Protein AF-A0A3C0V8S8-F1 (afdb_monomer_lite)

Sequence (167 aa):
MVSPELAAGAAASVLSRGAHAVYLFNYFQSGNVGWSRPVYLKTLAAMASLDTLGPLPRSTAITYRDIVAPGESYTAPLPATGKELSLRLTAVPAGDARRPCEIRIEIASRTDGARTVPLVSANGRPCTFLKEEAADGARRIVWQAPSEAIGADGACTLRIASAAENP

Foldseek 3Di:
DQALQALLFVLLVVVLVPDQADDDDPLDQPPDPNRDPVSSVQSVVLSNHNVSSLPDRHDHDQDADPDDDVPDDDDRQPPDDDQKHKDKDQTRQNPPDQDKDKDKDKAADDPDDDDFDWFKAKQPHTWAWDDWDDDDRTIITMTIYDSVSADNSRIIMMMTGGDDPDD

Secondary structure (DSSP, 8-state):
---HHHHHHHHHHHHHTT-S----SS--STT-TT--HHHHHHHHHHTT-HHHHTTS---------S---TT-----S-S--SSEEEEEEEPPP-TTS---EEEEEEEEPPSSS--PPPEEEETTEEPEEEEEEEETTEEEEEEEEPTTSS-TT-EEEEEEEPPPPP-

pLDDT: mean 87.91, std 11.97, range [30.5, 97.38]

Radius of gyration: 17.63 Å; chains: 1; bounding box: 41×33×52 Å

Structure (mmCIF, N/CA/C/O backbone):
data_AF-A0A3C0V8S8-F1
#
_entry.id   AF-A0A3C0V8S8-F1
#
loop_
_atom_site.group_PDB
_atom_site.id
_atom_site.type_symbol
_atom_site.label_atom_id
_atom_site.label_alt_id
_atom_site.label_comp_id
_atom_site.label_asym_id
_atom_site.label_entity_id
_atom_site.label_seq_id
_atom_site.pdbx_PDB_ins_code
_atom_site.Cartn_x
_atom_site.Cartn_y
_atom_site.Cartn_z
_atom_site.occupancy
_atom_site.B_iso_or_equiv
_atom_site.auth_seq_id
_atom_site.auth_comp_id
_atom_site.auth_asym_id
_atom_site.auth_atom_id
_atom_site.pdbx_PDB_model_num
ATOM 1 N N . MET A 1 1 ? -8.512 10.380 -7.236 1.00 71.25 1 MET A N 1
ATOM 2 C CA . MET A 1 1 ? -7.615 10.303 -8.415 1.00 71.25 1 MET A CA 1
ATOM 3 C C . MET A 1 1 ? -6.296 9.667 -8.003 1.00 71.25 1 MET A C 1
ATOM 5 O O . MET A 1 1 ? -5.899 9.846 -6.858 1.00 71.25 1 MET A O 1
ATOM 9 N N . VAL A 1 2 ? -5.646 8.908 -8.890 1.00 87.88 2 VAL A N 1
ATOM 10 C CA . VAL A 1 2 ? -4.408 8.176 -8.569 1.00 87.88 2 VAL A CA 1
ATOM 11 C C . VAL A 1 2 ? -3.214 9.137 -8.541 1.00 87.88 2 VAL A C 1
ATOM 13 O O . VAL A 1 2 ? -2.963 9.856 -9.507 1.00 87.88 2 VAL A O 1
ATOM 16 N N . SER A 1 3 ? -2.480 9.161 -7.428 1.00 92.00 3 SER A N 1
ATOM 17 C CA . SER A 1 3 ? -1.242 9.936 -7.289 1.00 92.00 3 SER A CA 1
ATOM 18 C C . SER A 1 3 ? -0.045 9.201 -7.917 1.00 92.00 3 SER A C 1
ATOM 20 O O . SER A 1 3 ? -0.107 7.978 -8.081 1.00 92.00 3 SER A O 1
ATOM 22 N N . PRO A 1 4 ? 1.077 9.889 -8.204 1.00 93.06 4 PRO A N 1
ATOM 23 C CA . PRO A 1 4 ? 2.301 9.234 -8.674 1.00 93.06 4 PRO A CA 1
ATOM 24 C C . PRO A 1 4 ? 2.788 8.101 -7.759 1.00 93.06 4 PRO A C 1
ATOM 26 O O . PRO A 1 4 ? 3.231 7.064 -8.247 1.00 93.06 4 PRO A O 1
ATOM 29 N N . GLU A 1 5 ? 2.653 8.259 -6.439 1.00 93.25 5 GLU A N 1
ATOM 30 C CA . GLU A 1 5 ? 3.048 7.232 -5.468 1.00 93.25 5 GLU A CA 1
ATOM 31 C C . GLU A 1 5 ? 2.149 5.994 -5.521 1.00 93.25 5 GLU A C 1
ATOM 33 O O . GLU A 1 5 ? 2.640 4.869 -5.430 1.00 93.25 5 GLU A O 1
ATOM 38 N N . LEU A 1 6 ? 0.834 6.193 -5.672 1.00 93.44 6 LEU A N 1
ATOM 39 C CA . LEU A 1 6 ? -0.128 5.100 -5.828 1.00 93.44 6 LEU A CA 1
ATOM 40 C C . LEU A 1 6 ? 0.113 4.344 -7.137 1.00 93.44 6 LEU A C 1
ATOM 42 O O . LEU A 1 6 ? 0.060 3.117 -7.162 1.00 93.44 6 LEU A O 1
ATOM 46 N N . ALA A 1 7 ? 0.438 5.069 -8.207 1.00 94.25 7 ALA A N 1
ATOM 47 C CA . ALA A 1 7 ? 0.781 4.487 -9.496 1.00 94.25 7 ALA A CA 1
ATOM 48 C C . ALA A 1 7 ? 2.047 3.624 -9.407 1.00 94.25 7 ALA A C 1
ATOM 50 O O . ALA A 1 7 ? 2.051 2.471 -9.836 1.00 94.25 7 ALA A O 1
ATOM 51 N N . ALA A 1 8 ? 3.109 4.163 -8.801 1.00 94.00 8 ALA A N 1
ATOM 52 C CA . ALA A 1 8 ? 4.369 3.454 -8.618 1.00 94.00 8 ALA A CA 1
ATOM 53 C C . ALA A 1 8 ? 4.212 2.222 -7.707 1.00 94.00 8 ALA A C 1
ATOM 55 O O . ALA A 1 8 ? 4.801 1.176 -7.978 1.00 94.00 8 ALA A O 1
ATOM 56 N N . GLY A 1 9 ? 3.395 2.317 -6.652 1.00 92.94 9 GLY A N 1
ATOM 57 C CA . GLY A 1 9 ? 3.074 1.184 -5.783 1.00 92.94 9 GLY A CA 1
ATOM 58 C C . GLY A 1 9 ? 2.294 0.083 -6.505 1.00 92.94 9 GLY A C 1
ATOM 59 O O . GLY A 1 9 ? 2.662 -1.086 -6.404 1.00 92.94 9 GLY A O 1
ATOM 60 N N . ALA A 1 10 ? 1.276 0.445 -7.291 1.00 93.50 10 ALA A N 1
ATOM 61 C CA . ALA A 1 10 ? 0.504 -0.509 -8.088 1.00 93.50 10 ALA A CA 1
ATOM 62 C C . ALA A 1 10 ? 1.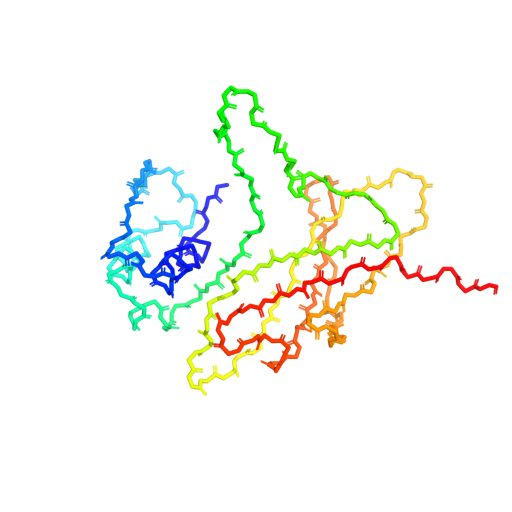371 -1.218 -9.141 1.00 93.50 10 ALA A C 1
ATOM 64 O O . ALA A 1 10 ? 1.348 -2.446 -9.226 1.00 93.50 10 ALA A O 1
ATOM 65 N N . ALA A 1 11 ? 2.183 -0.462 -9.888 1.00 95.00 11 ALA A N 1
ATOM 66 C CA . ALA A 1 11 ? 3.121 -1.004 -10.869 1.00 95.00 11 ALA A CA 1
ATOM 67 C C . ALA A 1 11 ? 4.098 -1.998 -10.230 1.00 95.00 11 ALA A C 1
ATOM 69 O O . ALA A 1 11 ? 4.283 -3.110 -10.720 1.00 95.00 11 ALA A O 1
ATOM 70 N N . ALA A 1 12 ? 4.678 -1.636 -9.088 1.00 91.94 12 ALA A N 1
ATOM 71 C CA . ALA A 1 12 ? 5.614 -2.513 -8.408 1.00 91.94 12 ALA A CA 1
ATOM 72 C C . ALA A 1 12 ? 4.935 -3.768 -7.838 1.00 91.94 12 ALA A C 1
ATOM 74 O O . ALA A 1 12 ? 5.534 -4.838 -7.867 1.00 91.94 12 ALA A O 1
ATOM 75 N N . SER A 1 13 ? 3.687 -3.660 -7.370 1.00 90.12 13 SER A N 1
ATOM 76 C CA . SER A 1 13 ? 2.907 -4.804 -6.884 1.00 90.12 13 SER A CA 1
ATOM 77 C C . SER A 1 13 ? 2.623 -5.829 -7.987 1.00 90.12 13 SER A C 1
ATOM 79 O O . SER A 1 13 ? 2.736 -7.029 -7.753 1.00 90.12 13 SER A O 1
ATOM 81 N N . VAL A 1 14 ? 2.268 -5.392 -9.201 1.00 91.94 14 VAL A N 1
ATOM 82 C CA . VAL A 1 14 ? 2.008 -6.337 -10.304 1.00 91.94 14 VAL A CA 1
ATOM 83 C C . VAL A 1 14 ? 3.300 -6.952 -10.845 1.00 91.94 14 VAL A C 1
ATOM 85 O O . VAL A 1 14 ? 3.336 -8.156 -11.096 1.00 91.94 14 VAL A O 1
ATOM 88 N N . LEU A 1 15 ? 4.377 -6.166 -10.958 1.00 92.31 15 LEU A N 1
ATOM 89 C CA . LEU A 1 15 ? 5.678 -6.655 -11.424 1.00 92.31 15 LEU A CA 1
ATOM 90 C C . LEU A 1 15 ? 6.298 -7.656 -10.439 1.00 92.31 15 LEU A C 1
ATOM 92 O O . LEU A 1 15 ? 6.783 -8.701 -10.863 1.00 92.31 15 LEU A O 1
ATOM 96 N N . SER A 1 16 ? 6.222 -7.407 -9.124 1.00 88.56 16 SER A N 1
ATOM 97 C CA . SER A 1 16 ? 6.737 -8.345 -8.108 1.00 88.56 16 SER A CA 1
ATOM 98 C C . SER A 1 16 ? 5.992 -9.680 -8.084 1.00 88.56 16 SER A C 1
ATOM 100 O O . SER A 1 16 ? 6.506 -10.667 -7.565 1.00 88.56 16 SER A O 1
ATOM 102 N N . ARG A 1 17 ? 4.797 -9.724 -8.678 1.00 88.06 17 ARG A N 1
ATOM 103 C CA . ARG A 1 17 ? 3.963 -10.920 -8.823 1.00 88.06 17 ARG A CA 1
ATOM 104 C C . ARG A 1 17 ? 4.105 -11.591 -10.193 1.00 88.06 17 ARG A C 1
ATOM 106 O O . ARG A 1 17 ? 3.326 -12.487 -10.504 1.00 88.06 17 ARG A O 1
ATOM 113 N N . GLY A 1 18 ? 5.085 -11.173 -10.996 1.00 91.38 18 GLY A N 1
ATOM 114 C CA . GLY A 1 18 ? 5.433 -11.813 -12.264 1.00 91.38 18 GLY A CA 1
ATOM 115 C C . GLY A 1 18 ? 4.731 -11.243 -13.496 1.00 91.38 18 GLY A C 1
ATOM 116 O O . GLY A 1 18 ? 4.765 -11.872 -14.552 1.00 91.38 18 GLY A O 1
ATOM 117 N N . ALA A 1 19 ? 4.093 -10.070 -13.408 1.00 94.56 19 ALA A N 1
ATOM 118 C CA . ALA A 1 19 ? 3.651 -9.382 -14.617 1.00 94.56 19 ALA A CA 1
ATOM 119 C C . ALA A 1 19 ? 4.867 -9.012 -15.485 1.00 94.56 19 ALA A C 1
ATOM 121 O O . ALA A 1 19 ? 5.846 -8.463 -14.988 1.00 94.56 19 ALA A O 1
ATOM 122 N N . HIS A 1 20 ? 4.787 -9.270 -16.791 1.00 94.88 20 HIS A N 1
ATOM 123 C CA . HIS A 1 20 ? 5.857 -8.924 -17.737 1.00 94.88 20 HIS A CA 1
ATOM 124 C C . HIS A 1 20 ? 5.839 -7.446 -18.150 1.00 94.88 20 HIS A C 1
ATOM 126 O O . HIS A 1 20 ? 6.834 -6.928 -18.646 1.00 94.88 20 HIS A O 1
ATOM 132 N N . ALA A 1 21 ? 4.698 -6.774 -17.986 1.00 94.88 21 ALA A N 1
ATOM 133 C CA . ALA A 1 21 ? 4.513 -5.376 -18.342 1.00 94.88 21 ALA A CA 1
ATOM 134 C C . ALA A 1 21 ? 3.419 -4.737 -17.480 1.00 94.88 21 ALA A C 1
ATOM 136 O O . ALA A 1 21 ? 2.503 -5.414 -17.006 1.00 94.88 21 ALA A O 1
ATOM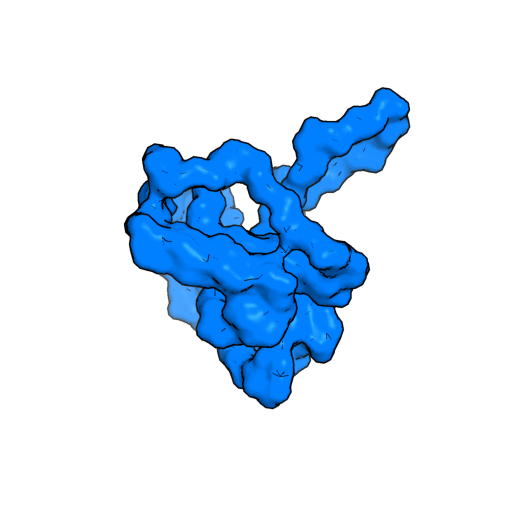 137 N N . VAL A 1 22 ? 3.495 -3.415 -17.329 1.00 96.69 22 VAL A N 1
ATOM 138 C CA . VAL A 1 22 ? 2.449 -2.590 -16.717 1.00 96.69 22 VAL A CA 1
ATOM 139 C C . VAL A 1 22 ? 1.671 -1.904 -17.834 1.00 96.69 22 VAL A C 1
ATOM 141 O O . VAL A 1 22 ? 2.215 -1.074 -18.559 1.00 96.69 22 VAL A O 1
ATOM 144 N N . TYR A 1 23 ? 0.394 -2.250 -17.976 1.00 95.81 23 TYR A N 1
ATOM 145 C CA . TYR A 1 23 ? -0.507 -1.581 -18.911 1.00 95.81 23 TYR A CA 1
ATOM 146 C C . TYR A 1 23 ? -1.262 -0.454 -18.205 1.00 95.81 23 TYR A C 1
ATOM 148 O O . TYR A 1 23 ? -1.805 -0.648 -17.117 1.00 95.81 23 TYR A O 1
ATOM 156 N N . LEU A 1 24 ? -1.311 0.718 -18.835 1.00 94.12 24 LEU A N 1
ATOM 157 C CA . LEU A 1 24 ? -1.946 1.908 -18.285 1.00 94.12 24 LEU A CA 1
ATOM 158 C C . LEU A 1 24 ? -3.116 2.337 -19.172 1.00 94.12 24 LEU A C 1
ATOM 160 O O . LEU A 1 24 ? -2.928 2.705 -20.330 1.00 94.12 24 LEU A O 1
ATOM 164 N N . PHE A 1 25 ? -4.320 2.324 -18.606 1.00 92.75 25 PHE A N 1
ATOM 165 C CA . PHE A 1 25 ? -5.541 2.799 -19.252 1.00 92.75 25 PHE A CA 1
ATOM 166 C C . PHE A 1 25 ? -5.979 4.131 -18.634 1.00 92.75 25 PHE A C 1
ATOM 168 O O . PHE A 1 25 ? -5.850 4.318 -17.424 1.00 92.75 25 PHE A O 1
ATOM 175 N N . ASN A 1 26 ? -6.483 5.066 -19.449 1.00 90.31 26 ASN A N 1
ATOM 176 C CA . ASN A 1 26 ? -6.855 6.431 -19.032 1.00 90.31 26 ASN A CA 1
ATOM 177 C C . ASN A 1 26 ? -5.731 7.235 -18.348 1.00 90.31 26 ASN A C 1
ATOM 179 O O . ASN A 1 26 ? -5.982 8.173 -17.591 1.00 90.31 26 ASN A O 1
ATOM 183 N N . TYR A 1 27 ? -4.478 6.890 -18.637 1.00 88.69 27 TYR A N 1
ATOM 184 C CA . TYR A 1 27 ? -3.299 7.517 -18.052 1.00 88.69 27 TYR A CA 1
ATOM 185 C C . TYR A 1 27 ? -2.727 8.550 -19.016 1.00 88.69 27 TYR A C 1
ATOM 187 O O . TYR A 1 27 ? -1.780 8.287 -19.746 1.00 88.69 27 TYR A O 1
ATOM 195 N N . PHE A 1 28 ? -3.350 9.726 -19.051 1.00 87.62 28 PHE A N 1
ATOM 196 C CA . PHE A 1 28 ? -2.888 10.866 -19.840 1.00 87.62 28 PHE A CA 1
ATOM 197 C C . PHE A 1 28 ? -2.236 11.915 -18.932 1.00 87.62 28 PHE A C 1
ATOM 199 O O . PHE A 1 28 ? -2.588 12.051 -17.760 1.00 87.62 28 PHE A O 1
ATOM 206 N N . GLN A 1 29 ? -1.288 12.687 -19.467 1.00 84.75 29 GLN A N 1
ATOM 207 C CA . GLN A 1 29 ? -0.602 13.732 -18.696 1.00 84.75 29 GLN A CA 1
ATOM 208 C C . GLN A 1 29 ? -1.569 14.839 -18.230 1.00 84.75 29 GLN A C 1
ATOM 210 O O . GLN A 1 29 ? -1.447 15.361 -17.125 1.00 84.75 29 GLN A O 1
ATOM 215 N N . SER A 1 30 ? -2.515 15.233 -19.083 1.00 81.75 30 SER A N 1
ATOM 216 C CA . SER A 1 30 ? -3.466 16.311 -18.802 1.00 81.75 30 SER A CA 1
ATOM 217 C C . SER A 1 30 ? -4.583 15.864 -17.859 1.00 81.75 30 SER A C 1
ATOM 219 O O . SER A 1 30 ? -5.103 14.761 -17.997 1.00 81.75 30 SER A O 1
ATOM 221 N N . GLY A 1 31 ? -5.005 16.755 -16.957 1.00 74.38 31 GLY A N 1
ATOM 222 C CA . GLY A 1 31 ? -6.183 16.552 -16.103 1.00 74.38 31 GLY A CA 1
ATOM 223 C C . GLY A 1 31 ? -5.903 15.902 -14.747 1.00 74.38 31 GLY A C 1
ATOM 224 O O . GLY A 1 31 ? -6.808 15.836 -13.922 1.00 74.38 31 GLY A O 1
ATOM 225 N N . ASN A 1 32 ? -4.658 15.491 -14.477 1.00 76.12 32 ASN A N 1
ATOM 226 C CA . ASN A 1 32 ? -4.295 14.839 -13.222 1.00 76.12 32 ASN A CA 1
ATOM 227 C C . ASN A 1 32 ? -3.471 15.762 -12.296 1.00 76.12 32 ASN A C 1
ATOM 229 O O . ASN A 1 32 ? -2.296 16.039 -12.535 1.00 76.12 32 ASN A O 1
ATOM 233 N N . VAL A 1 33 ? -4.072 16.234 -11.200 1.00 81.31 33 VAL A N 1
ATOM 234 C CA . VAL A 1 33 ? -3.380 16.958 -10.111 1.00 81.31 33 VAL A CA 1
ATOM 235 C C . VAL A 1 33 ? -2.184 16.141 -9.605 1.00 81.31 33 VAL A C 1
ATOM 237 O O . VAL A 1 33 ? -2.303 14.946 -9.341 1.00 81.31 33 VAL A O 1
ATOM 240 N N . GLY A 1 34 ? -1.025 16.791 -9.471 1.00 83.88 34 GLY A N 1
ATOM 241 C CA . GLY A 1 34 ? 0.232 16.154 -9.054 1.00 83.88 34 GLY A CA 1
ATOM 242 C C . GLY A 1 34 ? 1.054 15.536 -10.193 1.00 83.88 34 GLY A C 1
ATOM 243 O O . GLY A 1 34 ? 2.182 15.109 -9.955 1.00 83.88 34 GLY A O 1
ATOM 244 N N . TRP A 1 35 ? 0.549 15.538 -11.430 1.00 90.88 35 TRP A N 1
ATOM 245 C CA . TRP A 1 35 ? 1.223 14.965 -12.600 1.00 90.88 35 TRP A CA 1
ATOM 246 C C . TRP A 1 35 ? 1.809 16.038 -13.522 1.00 90.88 35 TRP A C 1
ATOM 248 O O . TRP A 1 35 ? 1.414 16.194 -14.677 1.00 90.88 35 TRP A O 1
ATOM 258 N N . SER A 1 36 ? 2.795 16.789 -13.024 1.00 91.88 36 SER A N 1
ATOM 259 C CA . SER A 1 36 ? 3.592 17.645 -13.911 1.00 91.88 36 SER A CA 1
ATOM 260 C C . SER A 1 36 ? 4.302 16.790 -14.971 1.00 91.88 36 SER A C 1
ATOM 262 O O . SER A 1 36 ? 4.613 15.623 -14.729 1.00 91.88 36 SER A O 1
ATOM 264 N N . ARG A 1 37 ? 4.594 17.356 -16.151 1.00 93.06 37 ARG A N 1
ATOM 265 C CA . ARG A 1 37 ? 5.259 16.616 -17.243 1.00 93.06 37 ARG A CA 1
ATOM 266 C C . ARG A 1 37 ? 6.523 15.862 -16.788 1.00 93.06 37 ARG A C 1
ATOM 268 O O . ARG A 1 37 ? 6.643 14.690 -17.143 1.00 93.06 37 ARG A O 1
ATOM 275 N N . PRO A 1 38 ? 7.437 16.459 -15.993 1.00 94.50 38 PRO A N 1
ATOM 276 C CA . PRO A 1 38 ? 8.614 15.740 -15.510 1.00 94.50 38 PRO A CA 1
ATOM 277 C C . PRO A 1 38 ? 8.266 14.560 -14.596 1.00 94.50 38 PRO A C 1
ATOM 279 O O . PRO A 1 38 ? 8.866 13.498 -14.727 1.00 94.50 38 PRO A O 1
ATOM 282 N N . VAL A 1 39 ? 7.282 14.721 -13.702 1.00 93.50 39 VAL A N 1
ATOM 283 C CA . VAL A 1 39 ? 6.819 13.643 -12.812 1.00 93.50 39 VAL A CA 1
ATOM 284 C C . VAL A 1 39 ? 6.186 12.522 -13.626 1.00 93.50 39 VAL A C 1
ATOM 286 O O . VAL A 1 39 ? 6.551 11.366 -13.451 1.00 93.50 39 VAL A O 1
ATOM 289 N N . TYR A 1 40 ? 5.313 12.867 -14.571 1.00 94.50 40 TYR A N 1
ATOM 290 C CA . TYR A 1 40 ? 4.656 11.917 -15.459 1.00 94.50 40 TYR A CA 1
ATOM 291 C C . TYR A 1 40 ? 5.660 11.058 -16.230 1.00 94.50 40 TYR A C 1
ATOM 293 O O . TYR A 1 40 ? 5.643 9.837 -16.102 1.00 94.50 40 TYR A O 1
ATOM 301 N N . LEU A 1 41 ? 6.596 11.680 -16.953 1.00 95.00 41 LEU A N 1
ATOM 302 C CA . LEU A 1 41 ? 7.597 10.947 -17.732 1.00 95.00 41 LEU A CA 1
ATOM 303 C C . LEU A 1 41 ? 8.518 10.098 -16.846 1.00 95.00 41 LEU A C 1
ATOM 305 O O . LEU A 1 41 ? 8.796 8.951 -17.187 1.00 95.00 41 LEU A O 1
ATOM 309 N N . LYS A 1 42 ? 8.954 10.631 -15.696 1.00 95.25 42 LYS A N 1
ATOM 310 C CA . LYS A 1 42 ? 9.799 9.897 -14.744 1.00 95.25 42 LYS A CA 1
ATOM 311 C C . LYS A 1 42 ? 9.084 8.664 -14.195 1.00 95.25 42 LYS A C 1
ATOM 313 O O . LYS A 1 42 ? 9.672 7.588 -14.153 1.00 95.25 42 LYS A O 1
ATOM 318 N N . THR A 1 43 ? 7.831 8.816 -13.776 1.00 94.50 43 THR A N 1
ATOM 319 C CA . THR A 1 43 ? 7.041 7.718 -13.216 1.00 94.50 43 THR A CA 1
ATOM 320 C C . THR A 1 43 ? 6.733 6.663 -14.275 1.00 94.50 43 THR A C 1
ATOM 322 O O . THR A 1 43 ? 6.905 5.484 -13.988 1.00 94.50 43 THR A O 1
ATOM 325 N N . LEU A 1 44 ? 6.368 7.054 -15.502 1.00 94.50 44 LEU A N 1
ATOM 326 C CA . LEU A 1 44 ? 6.148 6.104 -16.598 1.00 94.50 44 LEU A CA 1
ATOM 327 C C . LEU A 1 44 ? 7.410 5.319 -16.956 1.00 94.50 44 LEU A C 1
ATOM 329 O O . LEU A 1 44 ? 7.356 4.099 -17.068 1.00 94.50 44 LEU A O 1
ATOM 333 N N . ALA A 1 45 ? 8.548 6.004 -17.096 1.00 95.75 45 ALA A N 1
ATOM 334 C CA . ALA A 1 45 ? 9.820 5.344 -17.373 1.00 95.75 45 ALA A CA 1
ATOM 335 C C . ALA A 1 45 ? 10.191 4.357 -16.257 1.00 95.75 45 ALA A C 1
ATOM 337 O O . ALA A 1 45 ? 10.682 3.265 -16.531 1.00 95.75 45 ALA A O 1
ATOM 338 N N . ALA A 1 46 ? 9.905 4.711 -15.000 1.00 95.50 46 ALA A N 1
ATOM 339 C CA . ALA A 1 46 ? 10.173 3.836 -13.872 1.00 95.50 46 ALA A CA 1
ATOM 340 C C . ALA A 1 46 ? 9.326 2.559 -13.882 1.00 95.50 46 ALA A C 1
ATOM 342 O O . ALA A 1 46 ? 9.815 1.532 -13.434 1.00 95.50 46 ALA A O 1
ATOM 343 N N . MET A 1 47 ? 8.105 2.572 -14.424 1.00 95.75 47 MET A N 1
ATOM 344 C CA . MET A 1 47 ? 7.230 1.388 -14.476 1.00 95.75 47 MET A CA 1
ATOM 345 C C . MET A 1 47 ? 7.745 0.256 -15.383 1.00 95.75 47 MET A C 1
ATOM 347 O O . MET A 1 47 ? 7.108 -0.792 -15.452 1.00 95.75 47 MET A O 1
ATOM 351 N N . ALA A 1 48 ? 8.885 0.440 -16.055 1.00 94.69 48 ALA A N 1
ATOM 352 C CA . ALA A 1 48 ? 9.525 -0.583 -16.873 1.00 94.69 48 ALA A CA 1
ATOM 353 C C . ALA A 1 48 ? 10.117 -1.750 -16.057 1.00 94.69 48 ALA A C 1
ATOM 355 O O . ALA A 1 48 ? 10.211 -2.858 -16.581 1.00 94.69 48 ALA A O 1
ATOM 356 N N . SER A 1 49 ? 10.526 -1.533 -14.800 1.00 93.44 49 SER A N 1
ATOM 357 C CA . SER A 1 49 ? 11.070 -2.598 -13.946 1.00 93.44 49 SER A CA 1
ATOM 358 C C . SER A 1 49 ? 10.943 -2.301 -12.447 1.00 93.44 49 SER A C 1
ATOM 360 O O . SER A 1 49 ? 10.713 -1.167 -12.019 1.00 93.44 49 SER A O 1
ATOM 362 N N . LEU A 1 50 ? 11.117 -3.338 -11.619 1.00 90.19 50 LEU A N 1
ATOM 363 C CA . LEU A 1 50 ? 11.185 -3.185 -10.161 1.00 90.19 50 LEU A CA 1
ATOM 364 C C . LEU A 1 50 ? 12.386 -2.339 -9.727 1.00 90.19 50 LEU A C 1
ATOM 366 O O . LEU A 1 50 ? 12.247 -1.525 -8.812 1.00 90.19 50 LEU A O 1
ATOM 370 N N . ASP A 1 51 ? 13.523 -2.482 -10.410 1.00 90.62 51 ASP A N 1
ATOM 371 C CA . ASP A 1 51 ? 14.756 -1.754 -10.097 1.00 90.62 51 ASP A CA 1
ATOM 372 C C . ASP A 1 51 ? 14.570 -0.248 -10.268 1.00 90.62 51 ASP A C 1
ATOM 374 O O . ASP A 1 51 ? 14.985 0.539 -9.418 1.00 90.62 51 ASP A O 1
ATOM 378 N N . THR A 1 52 ? 13.875 0.174 -11.327 1.00 92.75 52 THR A N 1
ATOM 379 C CA . THR A 1 52 ? 13.604 1.593 -11.576 1.00 92.75 52 THR A CA 1
ATOM 380 C C . THR A 1 52 ? 12.480 2.147 -10.699 1.00 92.75 52 THR A C 1
ATOM 382 O O . THR A 1 52 ? 12.464 3.347 -10.417 1.00 92.75 52 THR A O 1
ATOM 385 N N . LEU A 1 53 ? 11.568 1.298 -10.210 1.00 91.19 53 LEU A N 1
ATOM 386 C CA . LEU A 1 53 ? 10.549 1.677 -9.219 1.00 91.19 53 LEU A CA 1
ATOM 387 C C . LEU A 1 53 ? 11.104 1.777 -7.796 1.00 91.19 53 LEU A C 1
ATOM 389 O O . LEU A 1 53 ? 10.571 2.549 -6.999 1.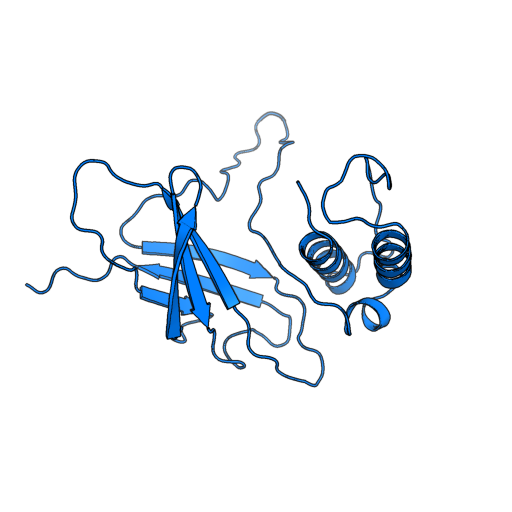00 91.19 53 LEU A O 1
ATOM 393 N N . GLY A 1 54 ? 12.141 1.008 -7.460 1.00 87.06 54 GLY A N 1
ATOM 394 C CA . GLY A 1 54 ? 12.751 0.942 -6.126 1.00 87.06 54 GLY A CA 1
ATOM 395 C C . GLY A 1 54 ? 13.054 2.309 -5.495 1.00 87.06 54 GLY A C 1
ATOM 396 O O . GLY A 1 54 ? 12.652 2.543 -4.353 1.00 87.06 54 GLY A O 1
ATOM 397 N N . PRO A 1 55 ? 13.707 3.237 -6.220 1.00 87.69 55 PRO A N 1
ATOM 398 C CA . PRO A 1 55 ? 14.047 4.562 -5.705 1.00 87.69 55 PRO A CA 1
ATOM 399 C C . PRO A 1 55 ? 12.863 5.522 -5.516 1.00 87.69 55 PRO A C 1
ATOM 401 O O . PRO A 1 55 ? 13.035 6.561 -4.875 1.00 87.69 55 PRO A O 1
ATOM 404 N N . LEU A 1 56 ? 11.690 5.242 -6.097 1.00 90.00 56 LEU A N 1
ATOM 405 C CA . LEU A 1 56 ? 10.545 6.153 -6.036 1.00 90.00 56 LEU A CA 1
ATOM 406 C C . LEU A 1 56 ? 9.745 5.994 -4.730 1.00 90.00 56 LEU A C 1
ATOM 408 O O . LEU A 1 56 ? 9.621 4.883 -4.206 1.00 90.00 56 LEU A O 1
ATOM 412 N N . PRO A 1 57 ? 9.131 7.081 -4.221 1.00 89.25 57 PRO A N 1
ATOM 413 C CA . PRO A 1 57 ? 8.066 6.980 -3.230 1.00 89.25 57 PRO A CA 1
ATOM 414 C C . PRO A 1 57 ? 6.897 6.159 -3.786 1.00 89.25 57 PRO A C 1
ATOM 416 O O . PRO A 1 57 ? 6.500 6.322 -4.942 1.00 89.25 57 PRO A O 1
ATOM 419 N N . ARG A 1 58 ? 6.361 5.252 -2.968 1.00 90.12 58 ARG A N 1
ATOM 420 C CA . ARG A 1 58 ? 5.336 4.281 -3.366 1.00 90.12 58 ARG A CA 1
ATOM 421 C C . ARG A 1 58 ? 4.297 4.154 -2.265 1.00 90.12 58 ARG A C 1
ATOM 423 O O . ARG A 1 58 ? 4.649 4.089 -1.091 1.00 90.12 58 ARG A O 1
ATOM 430 N N . SER A 1 59 ? 3.037 4.056 -2.665 1.00 91.94 59 SER A N 1
ATOM 431 C CA . SER A 1 59 ? 1.899 3.846 -1.773 1.00 91.94 59 SER A CA 1
ATOM 432 C C . SER A 1 59 ? 1.064 2.673 -2.283 1.00 91.94 59 SER A C 1
ATOM 434 O O . SER A 1 59 ? 0.800 2.572 -3.478 1.00 91.94 59 SER A O 1
ATOM 436 N N . THR A 1 60 ? 0.642 1.780 -1.386 1.00 91.75 60 THR A N 1
ATOM 437 C CA . THR A 1 60 ? -0.285 0.682 -1.707 1.00 91.75 60 THR A CA 1
ATOM 438 C C . THR A 1 60 ? -1.629 0.981 -1.066 1.00 91.75 60 THR A C 1
ATOM 440 O O . THR A 1 60 ? -1.701 1.159 0.147 1.00 91.75 60 THR A O 1
ATOM 443 N N . ALA A 1 61 ? -2.683 1.046 -1.876 1.00 92.88 61 ALA A N 1
ATOM 444 C CA . ALA A 1 61 ? -4.042 1.257 -1.395 1.00 92.88 61 ALA A CA 1
ATOM 445 C C . ALA A 1 61 ? -4.839 -0.046 -1.423 1.00 92.88 61 ALA A C 1
ATOM 447 O O . ALA A 1 61 ? -4.687 -0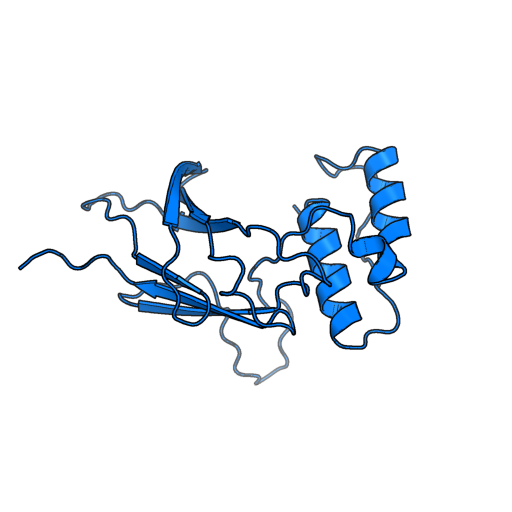.871 -2.324 1.00 92.88 61 ALA A O 1
ATOM 448 N N . ILE A 1 62 ? -5.738 -0.189 -0.453 1.00 93.62 62 ILE A N 1
ATOM 449 C CA . ILE A 1 62 ? -6.803 -1.185 -0.511 1.00 93.62 62 ILE A CA 1
ATOM 450 C C . ILE A 1 62 ? -7.849 -0.666 -1.493 1.00 93.62 62 ILE A C 1
ATOM 452 O O . ILE A 1 62 ? -8.304 0.472 -1.389 1.00 93.62 62 ILE A O 1
ATOM 456 N N . THR A 1 63 ? -8.195 -1.497 -2.467 1.00 93.94 63 THR A N 1
ATOM 457 C CA . THR A 1 63 ? -9.152 -1.179 -3.531 1.00 93.94 63 THR A CA 1
ATOM 458 C C . THR A 1 63 ? -10.187 -2.295 -3.637 1.00 93.94 63 THR A C 1
ATOM 460 O O . THR A 1 63 ? -10.231 -3.192 -2.795 1.00 93.94 63 THR A O 1
ATOM 463 N N . TYR A 1 64 ? -11.044 -2.233 -4.650 1.00 95.06 64 TYR A N 1
ATOM 464 C CA . TYR A 1 64 ? -12.055 -3.240 -4.923 1.00 95.06 64 TYR A CA 1
ATOM 465 C C . TYR A 1 64 ? -12.017 -3.635 -6.401 1.00 95.06 64 TYR A C 1
ATOM 467 O O . TYR A 1 64 ? -11.491 -2.903 -7.237 1.00 95.06 64 TYR A O 1
ATOM 475 N N . ARG A 1 65 ? -12.582 -4.800 -6.716 1.00 95.50 65 ARG A N 1
ATOM 476 C CA . ARG A 1 65 ? -12.885 -5.221 -8.081 1.00 95.50 65 ARG A CA 1
ATOM 477 C C . ARG A 1 65 ? -14.201 -4.594 -8.517 1.00 95.50 65 ARG A C 1
ATOM 479 O O . ARG A 1 65 ? -15.234 -4.856 -7.907 1.00 95.50 65 ARG A O 1
ATOM 486 N N . ASP A 1 66 ? -14.142 -3.771 -9.548 1.00 95.44 66 ASP A N 1
ATOM 487 C CA . ASP A 1 66 ? -15.298 -3.139 -10.184 1.00 95.44 66 ASP A CA 1
ATOM 488 C C . ASP A 1 66 ? -16.037 -4.088 -11.141 1.00 95.44 66 ASP A C 1
ATOM 490 O O . ASP A 1 66 ? -17.237 -3.935 -11.353 1.00 95.44 66 ASP A O 1
ATOM 494 N N . ILE A 1 67 ? -15.342 -5.101 -11.668 1.00 95.50 67 ILE A N 1
ATOM 495 C CA . ILE A 1 67 ? -15.907 -6.134 -12.539 1.00 95.50 67 ILE A CA 1
ATOM 496 C C . ILE A 1 67 ? -15.924 -7.495 -11.822 1.00 95.50 67 ILE A C 1
ATOM 498 O O . ILE A 1 67 ? -14.895 -8.015 -11.368 1.00 95.50 67 ILE A O 1
ATOM 502 N N . VAL A 1 68 ? -17.113 -8.097 -11.762 1.00 96.44 68 VAL A N 1
ATOM 503 C CA . VAL A 1 68 ? -17.385 -9.429 -11.194 1.00 96.44 68 VAL A CA 1
ATOM 504 C C . VAL A 1 68 ? -18.188 -10.263 -12.188 1.00 96.44 68 VAL A C 1
ATOM 506 O O . VAL A 1 68 ? -19.027 -9.727 -12.914 1.00 96.44 68 VAL A O 1
ATOM 509 N N . ALA A 1 69 ? -17.908 -11.565 -12.266 1.00 96.69 69 ALA A N 1
ATOM 510 C CA . ALA A 1 69 ? -18.611 -12.441 -13.199 1.00 96.69 69 ALA A CA 1
ATOM 511 C C . ALA A 1 69 ? -20.061 -12.709 -12.739 1.00 96.69 69 ALA A C 1
ATOM 513 O O . ALA A 1 69 ? -20.344 -12.672 -11.537 1.00 96.69 69 ALA A O 1
ATOM 514 N N . PRO A 1 70 ? -20.995 -13.027 -13.656 1.00 97.38 70 PRO A N 1
ATOM 515 C CA . PRO A 1 70 ? -22.339 -13.448 -13.271 1.00 97.38 70 PRO A CA 1
ATOM 516 C C . PRO A 1 70 ? -22.297 -14.646 -12.309 1.00 97.38 70 PRO A C 1
ATOM 518 O O . PRO A 1 70 ? -21.703 -15.675 -12.619 1.00 97.38 70 PRO A O 1
ATOM 521 N N . GLY A 1 71 ? -22.924 -14.508 -11.137 1.00 95.88 71 GLY A N 1
ATOM 522 C CA . GLY A 1 71 ? -22.953 -15.546 -10.098 1.00 95.88 71 GLY A CA 1
ATOM 523 C C . GLY A 1 71 ? -21.707 -15.620 -9.205 1.00 95.88 71 GLY A C 1
ATOM 524 O O . GLY A 1 71 ? -21.683 -16.425 -8.276 1.00 95.88 71 GLY A O 1
ATOM 525 N N . GLU A 1 72 ? -20.686 -14.789 -9.435 1.00 97.00 72 GLU A N 1
ATOM 526 C CA . GLU A 1 72 ? -19.516 -14.714 -8.559 1.00 97.00 72 GLU A CA 1
ATOM 527 C C . GLU A 1 72 ? -19.864 -14.018 -7.234 1.00 97.00 72 GLU A C 1
ATOM 529 O O . GLU A 1 72 ? -20.350 -12.887 -7.215 1.00 97.00 72 GLU A O 1
ATOM 534 N N . SER A 1 73 ? -19.569 -14.675 -6.109 1.00 95.81 73 SER A N 1
ATOM 535 C CA . SER A 1 73 ? -19.672 -14.054 -4.788 1.00 95.81 73 SER A CA 1
ATOM 536 C C . SER A 1 73 ? -18.416 -13.233 -4.501 1.00 95.81 73 SER A C 1
ATOM 538 O O . SER A 1 73 ? -17.346 -13.790 -4.256 1.00 95.81 73 SER A O 1
ATOM 540 N N . TYR A 1 74 ? -18.552 -11.910 -4.485 1.00 95.81 74 TYR A N 1
ATOM 541 C CA . TYR A 1 74 ? -17.470 -10.979 -4.173 1.00 95.81 74 TYR A CA 1
ATOM 542 C C . TYR A 1 74 ? -17.924 -9.934 -3.149 1.00 95.81 74 TYR A C 1
ATOM 544 O O . TYR A 1 74 ? -18.972 -9.311 -3.309 1.00 95.81 74 TYR A O 1
ATOM 552 N N . THR A 1 75 ? -17.090 -9.704 -2.133 1.00 94.19 75 THR A N 1
ATOM 553 C CA . THR A 1 75 ? -17.297 -8.668 -1.115 1.00 94.19 75 THR A CA 1
ATOM 554 C C . THR A 1 75 ? -16.134 -7.691 -1.168 1.00 94.19 75 THR A C 1
ATOM 556 O O . THR A 1 75 ? -14.981 -8.082 -0.974 1.00 94.19 75 THR A O 1
ATOM 559 N N . ALA A 1 76 ? -16.424 -6.416 -1.427 1.00 95.38 76 ALA A N 1
ATOM 560 C CA . ALA A 1 76 ? -15.406 -5.376 -1.384 1.00 95.38 76 ALA A CA 1
ATOM 561 C C . ALA A 1 76 ? -14.833 -5.234 0.041 1.00 95.38 76 ALA A C 1
ATOM 563 O O . ALA A 1 76 ? -15.588 -5.302 1.010 1.00 95.38 76 ALA A O 1
ATOM 564 N N . PRO A 1 77 ? -13.514 -5.015 0.193 1.00 94.94 77 PRO A N 1
ATOM 565 C CA . PRO A 1 77 ? -12.882 -4.932 1.511 1.00 94.94 77 PRO A CA 1
ATOM 566 C C . PRO A 1 77 ? -13.233 -3.651 2.283 1.00 94.94 77 PRO A C 1
ATOM 568 O O . PRO A 1 77 ? -13.000 -3.592 3.487 1.00 94.94 77 PRO A O 1
ATOM 571 N N . LEU A 1 78 ? -13.747 -2.621 1.602 1.00 95.06 78 LEU A N 1
ATOM 572 C CA . LEU A 1 78 ? -14.158 -1.340 2.177 1.00 95.06 78 LEU A CA 1
ATOM 573 C C . LEU A 1 78 ? -15.484 -0.869 1.541 1.00 95.06 78 LEU A C 1
ATOM 575 O O . LEU A 1 78 ? -15.722 -1.191 0.374 1.00 95.06 78 LEU A O 1
ATOM 579 N N . PRO A 1 79 ? -16.308 -0.068 2.250 1.00 94.00 79 PRO A N 1
ATOM 580 C CA . PRO A 1 79 ? -16.161 0.323 3.657 1.00 94.00 79 PRO A CA 1
ATOM 581 C C . PRO A 1 79 ? -16.308 -0.882 4.596 1.00 94.00 79 PRO A C 1
ATOM 583 O O . PRO A 1 79 ? -16.988 -1.850 4.273 1.00 94.00 79 PRO A O 1
ATOM 586 N N . ALA A 1 80 ? -15.660 -0.827 5.758 1.00 92.75 80 ALA A N 1
ATOM 587 C CA . ALA A 1 80 ? -15.692 -1.905 6.740 1.00 92.75 80 ALA A CA 1
ATOM 588 C C . ALA A 1 80 ? -15.996 -1.362 8.138 1.00 92.75 80 ALA A C 1
ATOM 590 O O . ALA A 1 80 ? -15.537 -0.283 8.515 1.00 92.75 80 ALA A O 1
ATOM 591 N N . THR A 1 81 ? -16.764 -2.124 8.914 1.00 90.56 81 THR A N 1
ATOM 592 C CA . THR A 1 81 ? -17.184 -1.770 10.274 1.00 90.56 81 THR A CA 1
ATOM 593 C C . THR A 1 81 ? -17.038 -2.969 11.196 1.00 90.56 81 THR A C 1
ATOM 595 O O . THR A 1 81 ? -17.376 -4.086 10.814 1.00 90.56 81 THR A O 1
ATOM 598 N N . GLY A 1 82 ? -16.586 -2.743 12.425 1.00 89.25 82 GLY A N 1
ATOM 599 C CA . GLY A 1 82 ? -16.432 -3.795 13.424 1.00 89.25 82 GLY A CA 1
ATOM 600 C C . GLY A 1 82 ? -15.572 -3.334 14.595 1.00 89.25 82 GLY A C 1
ATOM 601 O O . GLY A 1 82 ? -14.963 -2.266 14.543 1.00 89.25 82 GLY A O 1
ATOM 602 N N . LYS A 1 83 ? -15.517 -4.150 15.653 1.00 90.06 83 LYS A N 1
ATOM 603 C CA . LYS A 1 83 ? -14.578 -3.953 16.775 1.00 90.06 83 LYS A CA 1
ATOM 604 C C . LYS A 1 83 ? -13.149 -4.344 16.402 1.00 90.06 83 LYS A C 1
ATOM 606 O O . LYS A 1 83 ? -12.195 -3.857 16.999 1.00 90.06 83 LYS A O 1
ATOM 611 N N . GLU A 1 84 ? -13.014 -5.209 15.405 1.00 93.88 84 GLU A N 1
ATOM 612 C CA . GLU A 1 84 ? -11.747 -5.665 14.862 1.00 93.88 84 GLU A CA 1
ATOM 613 C C . GLU A 1 84 ? -11.885 -5.863 13.353 1.00 93.88 84 GLU A C 1
ATOM 615 O O . GLU A 1 84 ? -12.866 -6.443 12.888 1.00 93.88 84 GLU A O 1
ATOM 620 N N . LEU A 1 85 ? -10.902 -5.379 12.598 1.00 95.38 85 LEU A N 1
ATOM 621 C CA . LEU A 1 85 ? -10.778 -5.559 11.158 1.00 95.38 85 LEU A CA 1
ATOM 622 C C . LEU A 1 85 ? -9.399 -6.128 10.840 1.00 95.38 85 LEU A C 1
ATOM 624 O O . LEU A 1 85 ? -8.399 -5.730 11.444 1.00 95.38 85 LEU A O 1
ATOM 628 N N . SER A 1 86 ? -9.345 -7.019 9.854 1.00 96.19 86 SER A N 1
ATOM 629 C CA . SER A 1 86 ? -8.099 -7.536 9.297 1.00 96.19 86 SER A CA 1
ATOM 630 C C . SER A 1 86 ? -8.080 -7.300 7.794 1.00 96.19 86 SER A C 1
ATOM 632 O O . SER A 1 86 ? -8.994 -7.716 7.084 1.00 96.19 86 SER A O 1
ATOM 634 N N . LEU A 1 87 ? -7.054 -6.603 7.315 1.00 95.38 87 LEU A N 1
ATOM 635 C CA . LEU A 1 87 ? -6.909 -6.220 5.917 1.00 95.38 87 LEU A CA 1
ATOM 636 C C . LEU A 1 87 ? -5.537 -6.662 5.420 1.00 95.38 87 LEU A C 1
ATOM 638 O O . LEU A 1 87 ? -4.508 -6.283 5.979 1.00 95.38 87 LEU A O 1
ATOM 642 N N . ARG A 1 88 ? -5.514 -7.459 4.353 1.00 92.38 88 ARG A N 1
ATOM 643 C CA . ARG A 1 88 ? -4.270 -7.889 3.713 1.00 92.38 88 ARG A CA 1
ATOM 644 C C . ARG A 1 88 ? -3.920 -6.946 2.568 1.00 92.38 88 ARG A C 1
ATOM 646 O O . ARG A 1 88 ? -4.756 -6.654 1.719 1.00 92.38 88 ARG A O 1
ATOM 653 N N . LEU A 1 89 ? -2.659 -6.541 2.521 1.00 89.44 89 LEU A N 1
ATOM 654 C CA . LEU A 1 89 ? -2.056 -5.852 1.393 1.00 89.44 89 LEU A CA 1
ATOM 655 C C . LEU A 1 89 ? -0.694 -6.466 1.067 1.00 89.44 89 LEU A C 1
ATOM 657 O O . LEU A 1 89 ? -0.013 -7.037 1.920 1.00 89.44 89 LEU A O 1
ATOM 661 N N . THR A 1 90 ? -0.292 -6.317 -0.185 1.00 85.38 90 THR A N 1
ATOM 662 C CA . THR A 1 90 ? 1.072 -6.598 -0.622 1.00 85.38 90 THR A CA 1
ATOM 663 C C . THR A 1 90 ? 1.744 -5.256 -0.831 1.00 85.38 90 THR A C 1
ATOM 665 O O . THR A 1 90 ? 1.555 -4.617 -1.866 1.00 85.38 90 THR A O 1
ATOM 668 N N . ALA A 1 91 ? 2.479 -4.809 0.186 1.00 78.31 91 ALA A N 1
ATOM 669 C CA . ALA A 1 91 ? 3.416 -3.717 0.022 1.00 78.31 91 ALA A CA 1
ATOM 670 C C . ALA A 1 91 ? 4.508 -4.143 -0.964 1.00 78.31 91 ALA A C 1
ATOM 672 O O . ALA A 1 91 ? 4.715 -5.323 -1.240 1.00 78.31 91 ALA A O 1
ATOM 673 N N . VAL A 1 92 ? 5.225 -3.177 -1.511 1.00 72.12 92 VAL A N 1
ATOM 674 C CA . VAL A 1 92 ? 6.366 -3.496 -2.360 1.00 72.12 92 VAL A CA 1
ATOM 675 C C . VAL A 1 92 ? 7.541 -3.868 -1.456 1.00 72.12 92 VAL A C 1
ATOM 677 O O . VAL A 1 92 ? 7.795 -3.117 -0.508 1.00 72.12 92 VAL A O 1
ATOM 680 N N . PRO A 1 93 ? 8.272 -4.965 -1.730 1.00 66.56 93 PRO A N 1
ATOM 681 C CA . PRO A 1 93 ? 9.487 -5.292 -0.999 1.00 66.56 93 PRO A CA 1
ATOM 682 C C . PRO A 1 93 ? 10.403 -4.073 -0.880 1.00 66.56 93 PRO A C 1
ATOM 684 O O . PRO A 1 93 ? 10.625 -3.332 -1.845 1.00 66.56 93 PRO A O 1
ATOM 687 N N . ALA A 1 94 ? 10.936 -3.854 0.319 1.00 60.38 94 ALA A N 1
ATOM 688 C CA . ALA A 1 94 ? 11.792 -2.708 0.610 1.00 60.38 94 ALA A CA 1
ATOM 689 C C . ALA A 1 94 ? 13.154 -2.760 -0.123 1.00 60.38 94 ALA A C 1
ATOM 691 O O . ALA A 1 94 ? 13.927 -1.807 -0.043 1.00 60.38 94 ALA A O 1
ATOM 692 N N . GLY A 1 95 ? 13.445 -3.843 -0.857 1.00 63.59 95 GLY A N 1
ATOM 693 C CA . GLY A 1 95 ? 14.806 -4.178 -1.270 1.00 63.59 95 GLY A CA 1
ATOM 694 C C . GLY A 1 95 ? 15.696 -4.377 -0.038 1.00 63.59 95 GLY A C 1
ATOM 695 O O . GLY A 1 95 ? 15.195 -4.682 1.047 1.00 63.59 95 GLY A O 1
ATOM 696 N N . ASP A 1 96 ? 16.999 -4.143 -0.184 1.00 53.88 96 ASP A N 1
ATOM 697 C CA . ASP A 1 96 ? 17.976 -4.313 0.905 1.00 53.88 96 ASP A CA 1
ATOM 698 C C . ASP A 1 96 ? 17.859 -3.246 2.011 1.00 53.88 96 ASP A C 1
ATOM 700 O O . ASP A 1 96 ? 18.332 -3.436 3.132 1.00 53.88 96 ASP A O 1
ATOM 704 N N . ALA A 1 97 ? 17.198 -2.117 1.733 1.00 54.84 97 ALA A N 1
ATOM 705 C CA . ALA A 1 97 ? 17.049 -1.010 2.673 1.00 54.84 97 ALA A CA 1
ATOM 706 C C . ALA A 1 97 ? 15.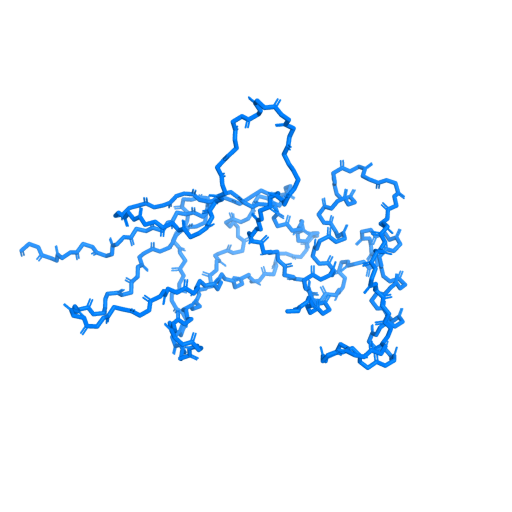642 -0.988 3.284 1.00 54.84 97 ALA A C 1
ATOM 708 O O . ALA A 1 97 ? 14.698 -0.454 2.699 1.00 54.84 97 ALA A O 1
ATOM 709 N N . ARG A 1 98 ? 15.498 -1.504 4.509 1.00 66.56 98 ARG A N 1
ATOM 710 C CA . ARG A 1 98 ? 14.260 -1.365 5.289 1.00 66.56 98 ARG A CA 1
ATOM 711 C C . ARG A 1 98 ? 13.998 0.102 5.633 1.00 66.56 98 ARG A C 1
ATOM 713 O O . ARG A 1 98 ? 14.671 0.684 6.479 1.00 66.56 98 ARG A O 1
ATOM 720 N N . ARG A 1 99 ? 13.008 0.701 4.970 1.00 72.44 99 ARG A N 1
ATOM 721 C CA . ARG A 1 99 ? 12.559 2.073 5.241 1.00 72.44 99 ARG A CA 1
ATOM 722 C C . ARG A 1 99 ? 11.348 2.071 6.176 1.00 72.44 99 ARG A C 1
ATOM 724 O O . ARG A 1 99 ? 10.536 1.147 6.099 1.00 72.44 99 ARG A O 1
ATOM 731 N N . PRO A 1 100 ? 11.193 3.099 7.029 1.00 78.31 100 PRO A N 1
ATOM 732 C CA . PRO A 1 100 ? 9.950 3.316 7.758 1.00 78.31 100 PRO A CA 1
ATOM 733 C C . PRO A 1 100 ? 8.766 3.385 6.788 1.00 78.31 100 PRO A C 1
ATOM 735 O O . PRO A 1 100 ? 8.867 4.002 5.727 1.00 78.31 100 PRO A O 1
ATOM 738 N N . CYS A 1 101 ? 7.653 2.754 7.154 1.00 86.94 101 CYS A N 1
ATOM 739 C CA . CYS A 1 101 ? 6.421 2.771 6.374 1.00 86.94 101 CYS A CA 1
ATOM 740 C C . CYS A 1 101 ? 5.319 3.453 7.184 1.00 86.94 101 CYS A C 1
ATOM 742 O O . CYS A 1 101 ? 5.157 3.179 8.375 1.00 86.94 101 CYS A O 1
ATOM 744 N N . GLU A 1 102 ? 4.564 4.333 6.533 1.00 93.44 102 GLU A N 1
ATOM 745 C CA . GLU A 1 102 ? 3.374 4.941 7.116 1.00 93.44 102 GLU A CA 1
ATOM 746 C C . GLU A 1 102 ? 2.123 4.161 6.715 1.00 93.44 102 GLU A C 1
ATOM 748 O O . GLU A 1 102 ? 1.904 3.864 5.539 1.00 93.44 102 GLU A O 1
ATOM 753 N N . ILE A 1 103 ? 1.265 3.888 7.693 1.00 94.44 103 ILE A N 1
ATOM 754 C CA . ILE A 1 103 ? -0.089 3.380 7.492 1.00 94.44 103 ILE A CA 1
ATOM 755 C C . ILE A 1 103 ? -1.040 4.553 7.675 1.00 94.44 103 ILE A C 1
ATOM 757 O O . ILE A 1 103 ? -1.022 5.213 8.713 1.00 94.44 103 ILE A O 1
ATOM 761 N N . ARG A 1 104 ? -1.875 4.811 6.670 1.00 95.25 104 ARG A N 1
ATOM 762 C CA . ARG A 1 104 ? -2.852 5.903 6.678 1.00 95.25 104 ARG A CA 1
ATOM 763 C C . ARG A 1 104 ? -4.242 5.298 6.573 1.00 95.25 104 ARG A C 1
ATOM 765 O O . ARG A 1 104 ? -4.517 4.583 5.613 1.00 95.25 104 ARG A O 1
ATOM 772 N N . ILE A 1 105 ? -5.094 5.564 7.559 1.00 94.50 105 ILE A N 1
ATOM 773 C CA . ILE A 1 105 ? -6.468 5.051 7.601 1.00 94.50 105 ILE A CA 1
ATOM 774 C C . ILE A 1 105 ? -7.412 6.236 7.699 1.00 94.50 105 ILE A C 1
ATOM 776 O O . ILE A 1 105 ? -7.255 7.092 8.569 1.00 94.50 105 ILE A O 1
ATOM 780 N N . GLU A 1 106 ? -8.399 6.265 6.812 1.00 94.31 106 GLU A N 1
ATOM 781 C CA . GLU A 1 106 ? -9.517 7.195 6.898 1.00 94.31 106 GLU A CA 1
ATOM 782 C C . GLU A 1 106 ? -10.686 6.515 7.597 1.00 94.31 106 GLU A C 1
ATOM 784 O O . GLU A 1 106 ? -11.120 5.431 7.211 1.00 94.31 106 GLU A O 1
ATOM 789 N N . ILE A 1 107 ? -11.174 7.150 8.658 1.00 91.50 107 ILE A N 1
ATOM 790 C CA . ILE A 1 107 ? -12.306 6.681 9.450 1.00 91.50 107 ILE A CA 1
ATOM 791 C C . ILE A 1 107 ? -13.414 7.713 9.289 1.00 91.50 107 ILE A C 1
ATOM 793 O O . ILE A 1 107 ? -13.219 8.884 9.623 1.00 91.50 107 ILE A O 1
ATOM 797 N N . ALA A 1 108 ? -14.569 7.279 8.785 1.00 89.94 108 ALA A N 1
ATOM 798 C CA . ALA A 1 108 ? -15.739 8.138 8.646 1.00 89.94 108 ALA A CA 1
ATOM 799 C C . ALA A 1 108 ? -16.122 8.753 10.002 1.00 89.94 108 ALA A C 1
ATOM 801 O O . ALA A 1 108 ? -16.111 8.074 11.035 1.00 89.94 108 ALA A O 1
ATOM 802 N N . SER A 1 109 ? -16.446 10.046 10.004 1.00 79.38 109 SER A N 1
ATOM 803 C CA . SER A 1 109 ? -16.856 10.738 11.225 1.00 79.38 109 SER A CA 1
ATOM 804 C C . SER A 1 109 ? -18.225 10.235 11.688 1.00 79.38 109 SER A C 1
ATOM 806 O O . SER A 1 109 ? -19.158 10.148 10.893 1.00 79.38 109 SER A O 1
ATOM 808 N N . ARG A 1 110 ? -18.364 9.939 12.985 1.00 72.75 110 ARG A N 1
ATOM 809 C CA . ARG A 1 110 ? -19.670 9.723 13.625 1.00 72.75 110 ARG A CA 1
ATOM 810 C C . ARG A 1 110 ? -20.133 11.010 14.297 1.00 72.75 110 ARG A C 1
ATOM 812 O O . ARG A 1 110 ? -19.330 11.698 14.925 1.00 72.75 110 ARG A O 1
ATOM 819 N N . THR A 1 111 ? -21.420 11.314 14.177 1.00 63.38 111 THR A N 1
ATOM 820 C CA . THR A 1 111 ? -22.057 12.500 14.768 1.00 63.38 111 THR A CA 1
ATOM 821 C C . THR A 1 111 ? -22.251 12.403 16.284 1.00 63.38 111 THR A C 1
ATOM 823 O O . THR A 1 111 ? -22.541 13.417 16.907 1.00 63.38 111 THR A O 1
ATOM 826 N N . ASP A 1 112 ? -22.087 11.222 16.891 1.00 54.84 112 ASP A N 1
ATOM 827 C CA . ASP A 1 112 ? -22.680 10.910 18.197 1.00 54.84 112 ASP A CA 1
ATOM 828 C C . ASP A 1 112 ? -21.824 10.038 19.144 1.00 54.84 112 ASP A C 1
ATOM 830 O O . ASP A 1 112 ? -22.371 9.270 19.931 1.00 54.84 112 ASP A O 1
ATOM 834 N N . GLY A 1 113 ? -20.488 10.129 19.130 1.00 58.56 113 GLY A N 1
ATOM 835 C CA . GLY A 1 113 ? -19.682 9.280 20.021 1.00 58.56 113 GLY A CA 1
ATOM 836 C C . GLY A 1 113 ? -18.283 9.772 20.373 1.00 58.56 113 GLY A C 1
ATOM 837 O O . GLY A 1 113 ? -17.709 10.639 19.708 1.00 58.56 113 GLY A O 1
ATOM 838 N N . ALA A 1 114 ? -17.728 9.171 21.431 1.00 61.34 114 ALA A N 1
ATOM 839 C CA . ALA A 1 114 ? -16.346 9.366 21.846 1.00 61.34 114 ALA A CA 1
ATOM 840 C C . ALA A 1 114 ? -15.384 8.973 20.712 1.00 61.34 114 ALA A C 1
ATOM 842 O O . ALA A 1 114 ? -15.469 7.891 20.127 1.00 61.34 114 ALA A O 1
ATOM 843 N N . ARG A 1 115 ? -14.456 9.876 20.385 1.00 74.06 115 ARG A N 1
ATOM 844 C CA . ARG A 1 115 ? -13.463 9.673 19.325 1.00 74.06 115 ARG A CA 1
ATOM 845 C C . ARG A 1 115 ? -12.293 8.853 19.859 1.00 74.06 115 ARG A C 1
ATOM 847 O O . ARG A 1 115 ? -11.310 9.406 20.335 1.00 74.06 115 ARG A O 1
ATOM 854 N N . THR A 1 116 ? -12.374 7.532 19.764 1.00 82.06 116 THR A N 1
ATOM 855 C CA . THR A 1 116 ? -11.254 6.652 20.134 1.00 82.06 116 THR A CA 1
ATOM 856 C C . THR A 1 116 ? -10.297 6.472 18.960 1.00 82.06 116 THR A C 1
ATOM 858 O O . THR A 1 116 ? -10.731 6.143 17.854 1.00 82.06 116 THR A O 1
ATOM 861 N N . VAL A 1 117 ? -8.993 6.644 19.165 1.00 89.19 117 VAL A N 1
ATOM 862 C CA . VAL A 1 117 ? -7.975 6.244 18.176 1.00 89.19 117 VAL A CA 1
ATOM 863 C C . VAL A 1 117 ? -7.846 4.714 18.213 1.00 89.19 117 VAL A C 1
ATOM 865 O O . VAL A 1 117 ? -7.633 4.169 19.295 1.00 89.19 117 VAL A O 1
ATOM 868 N N . PRO A 1 118 ? -8.013 3.991 17.089 1.00 92.56 118 PRO A N 1
ATOM 869 C CA . PRO A 1 118 ? -7.902 2.538 17.096 1.00 92.56 118 PRO A CA 1
ATOM 870 C C . PRO A 1 118 ? -6.455 2.081 17.302 1.00 92.56 118 PRO A C 1
ATOM 872 O O . PRO A 1 118 ? -5.498 2.768 16.937 1.00 92.56 118 PRO A O 1
ATOM 875 N N . LEU A 1 119 ? -6.308 0.875 17.842 1.00 95.19 119 LEU A N 1
ATOM 876 C CA . LEU A 1 119 ? -5.033 0.175 17.906 1.00 95.19 119 LEU A CA 1
ATOM 877 C C . LEU A 1 119 ? -4.756 -0.466 16.545 1.00 95.19 119 LEU A C 1
ATOM 879 O O . LEU A 1 119 ? -5.588 -1.216 16.031 1.00 95.19 119 LEU A O 1
ATOM 883 N N . VAL A 1 120 ? -3.586 -0.182 15.975 1.00 96.38 120 VAL A N 1
ATOM 884 C CA . VAL A 1 120 ? -3.167 -0.704 14.668 1.00 96.38 120 VAL A CA 1
ATOM 885 C C . VAL A 1 120 ? -1.914 -1.552 14.836 1.00 96.38 120 VAL A C 1
ATOM 887 O O . VAL A 1 120 ? -0.974 -1.153 15.525 1.00 96.38 120 VAL A O 1
ATOM 890 N N . SER A 1 121 ? -1.889 -2.720 14.199 1.00 96.06 121 SER A N 1
ATOM 891 C CA . SER A 1 121 ? -0.687 -3.541 14.070 1.00 96.06 121 SER A CA 1
ATOM 892 C C . SER A 1 121 ? -0.499 -4.048 12.643 1.00 96.06 121 SER A C 1
ATOM 894 O O . SER A 1 121 ? -1.466 -4.257 11.911 1.00 96.06 121 SER A O 1
ATOM 896 N N . ALA A 1 122 ? 0.756 -4.257 12.253 1.00 94.31 122 ALA A N 1
ATOM 897 C CA . ALA A 1 122 ? 1.158 -4.820 10.969 1.00 94.31 122 ALA A CA 1
ATOM 898 C C . ALA A 1 122 ? 1.874 -6.154 11.210 1.00 94.31 122 ALA A C 1
ATOM 900 O O . ALA A 1 122 ? 2.846 -6.209 11.963 1.00 94.31 122 ALA A O 1
ATOM 901 N N . ASN A 1 123 ? 1.356 -7.243 10.634 1.00 94.50 123 ASN A N 1
ATOM 902 C CA . ASN A 1 123 ? 1.821 -8.617 10.878 1.00 94.50 123 ASN A CA 1
ATOM 903 C C . ASN A 1 123 ? 2.016 -8.920 12.381 1.00 94.50 123 ASN A C 1
ATOM 905 O O . ASN A 1 123 ? 3.020 -9.492 12.800 1.00 94.50 123 ASN A O 1
ATOM 909 N N . GLY A 1 124 ? 1.063 -8.475 13.209 1.00 94.75 124 GLY A N 1
ATOM 910 C CA . GLY A 1 124 ? 1.082 -8.659 14.664 1.00 94.75 124 GLY A CA 1
ATOM 911 C C . GLY A 1 124 ? 1.966 -7.679 15.443 1.00 94.75 124 GLY A C 1
ATOM 912 O O . GLY A 1 124 ? 1.892 -7.659 16.669 1.00 94.75 124 GLY A O 1
ATOM 913 N N . ARG A 1 125 ? 2.756 -6.826 14.779 1.00 95.00 125 ARG A N 1
ATOM 914 C CA . ARG A 1 125 ? 3.606 -5.825 15.439 1.00 95.00 125 ARG A CA 1
ATOM 915 C C . ARG A 1 125 ? 2.867 -4.495 15.616 1.00 95.00 125 ARG A C 1
ATOM 917 O O . ARG A 1 125 ? 2.384 -3.964 14.614 1.00 95.00 125 ARG A O 1
ATOM 924 N N . PRO A 1 126 ? 2.770 -3.943 16.839 1.00 96.06 126 PRO A N 1
ATOM 925 C CA . PRO A 1 126 ? 2.107 -2.663 17.079 1.00 96.06 126 PRO A CA 1
ATOM 926 C C . PRO A 1 126 ? 2.705 -1.529 16.242 1.00 96.06 126 PRO A C 1
ATOM 928 O O . PRO A 1 126 ? 3.924 -1.428 16.102 1.00 96.06 126 PRO A O 1
ATOM 931 N N . CYS A 1 127 ? 1.844 -0.672 15.699 1.00 95.62 127 CYS A N 1
ATOM 932 C CA . CYS A 1 127 ? 2.244 0.532 14.983 1.00 95.62 127 CYS A CA 1
ATOM 933 C C . CYS A 1 127 ? 2.167 1.753 15.906 1.00 95.62 127 CYS A C 1
ATOM 935 O O . CYS A 1 127 ? 1.246 1.883 16.714 1.00 95.62 127 CYS A O 1
ATOM 937 N N . THR A 1 128 ? 3.117 2.672 15.763 1.00 96.12 128 THR A N 1
ATOM 938 C CA . THR A 1 128 ? 3.189 3.886 16.586 1.00 96.12 128 THR A CA 1
ATOM 939 C C . THR A 1 128 ? 2.280 4.956 16.002 1.00 96.12 128 THR A C 1
ATOM 941 O O . THR A 1 128 ? 2.423 5.299 14.831 1.00 96.12 128 THR A O 1
ATOM 944 N N . PHE A 1 129 ? 1.353 5.499 16.792 1.00 96.06 129 PHE A N 1
ATOM 945 C CA . PHE A 1 129 ? 0.554 6.656 16.379 1.00 96.06 129 PHE A CA 1
ATOM 946 C C . PHE A 1 129 ? 1.471 7.848 16.080 1.00 96.06 129 PHE A C 1
ATOM 948 O O . PHE A 1 129 ? 2.331 8.180 16.893 1.00 96.06 129 PHE A O 1
ATOM 955 N N . LEU A 1 130 ? 1.276 8.487 14.926 1.00 96.44 130 LEU A N 1
ATOM 956 C CA . LEU A 1 130 ? 2.008 9.695 14.552 1.00 96.44 130 LEU A CA 1
ATOM 957 C C . LEU A 1 130 ? 1.130 10.936 14.673 1.00 96.44 130 LEU A C 1
ATOM 959 O O . LEU A 1 130 ? 1.506 11.894 15.343 1.00 96.44 130 LEU A O 1
ATOM 963 N N . LYS A 1 131 ? -0.020 10.938 13.992 1.00 95.31 131 LYS A N 1
ATOM 964 C CA . LYS A 1 131 ? -0.897 12.110 13.915 1.00 95.31 131 LYS A CA 1
ATOM 965 C C . LYS A 1 131 ? -2.310 11.758 13.466 1.00 95.31 131 LYS A C 1
ATOM 967 O O . LYS A 1 131 ? -2.537 10.726 12.834 1.00 95.31 131 LYS A O 1
ATOM 972 N N . GLU A 1 132 ? -3.233 12.669 13.746 1.00 94.38 132 GLU A N 1
ATOM 973 C CA . GLU A 1 132 ? -4.604 12.682 13.240 1.00 94.38 132 GLU A CA 1
ATOM 974 C C . GLU A 1 132 ? -4.860 14.021 12.539 1.00 94.38 132 GLU A C 1
ATOM 976 O O . GLU A 1 132 ? -4.497 15.081 13.047 1.00 94.38 132 GLU A O 1
ATOM 981 N N . GLU A 1 133 ? -5.461 13.961 11.357 1.00 93.38 133 GLU A N 1
ATOM 982 C CA . GLU A 1 133 ? -5.772 15.106 10.507 1.00 93.38 133 GLU A CA 1
ATOM 983 C C . GLU A 1 133 ? -7.237 15.033 10.066 1.00 93.38 133 GLU A C 1
ATOM 985 O O . GLU A 1 133 ? -7.795 13.950 9.863 1.00 93.38 133 GLU A O 1
ATOM 990 N N . ALA A 1 134 ? -7.870 16.192 9.884 1.00 89.62 134 ALA A N 1
ATOM 991 C CA . ALA A 1 134 ? -9.185 16.246 9.259 1.00 89.62 134 ALA A CA 1
ATOM 992 C C . ALA A 1 134 ? -9.081 15.842 7.779 1.00 89.62 134 ALA A C 1
ATOM 994 O O . ALA A 1 134 ? -8.201 16.310 7.054 1.00 89.62 134 ALA A O 1
ATOM 995 N N . ALA A 1 135 ? -9.996 14.988 7.334 1.00 86.25 135 ALA A N 1
ATOM 996 C CA . ALA A 1 135 ? -10.216 14.651 5.935 1.00 86.25 135 ALA A CA 1
ATOM 997 C C . ALA A 1 135 ? -11.682 14.949 5.593 1.00 86.25 135 ALA A C 1
ATOM 999 O O . ALA A 1 135 ? -12.527 15.025 6.480 1.00 86.25 135 ALA A O 1
ATOM 1000 N N . ASP A 1 136 ? -12.005 15.163 4.324 1.00 83.31 136 ASP A N 1
ATOM 1001 C CA . ASP A 1 136 ? -13.366 15.530 3.922 1.00 83.31 136 ASP A CA 1
ATOM 1002 C C . ASP A 1 136 ? -14.403 14.493 4.413 1.00 83.31 136 ASP A C 1
ATOM 1004 O O . ASP A 1 136 ? -14.363 13.328 4.023 1.00 83.31 136 ASP A O 1
ATOM 1008 N N . GLY A 1 137 ? -15.268 14.882 5.359 1.00 84.19 137 GLY A N 1
ATOM 1009 C CA . GLY A 1 137 ? -16.230 13.985 6.024 1.00 84.19 137 GLY A CA 1
ATOM 1010 C C . GLY A 1 137 ? -15.633 12.887 6.927 1.00 84.19 137 GLY A C 1
ATOM 1011 O O . GLY A 1 137 ? -16.369 12.071 7.489 1.00 84.19 137 GLY A O 1
ATOM 1012 N N . ALA A 1 138 ? -14.316 12.853 7.121 1.00 89.81 138 ALA A N 1
ATOM 1013 C CA . ALA A 1 138 ? -13.602 11.781 7.807 1.00 89.81 138 ALA A CA 1
ATOM 1014 C C . ALA A 1 138 ? -12.457 12.317 8.679 1.00 89.81 138 ALA A C 1
ATOM 1016 O O . ALA A 1 138 ? -12.110 13.496 8.687 1.00 89.81 138 ALA A O 1
ATOM 1017 N N . ARG A 1 139 ? -11.827 11.423 9.427 1.00 91.19 139 ARG A N 1
ATOM 1018 C CA . ARG A 1 139 ? -10.530 11.680 10.052 1.00 91.19 139 ARG A CA 1
ATOM 1019 C C . ARG A 1 139 ? -9.501 10.754 9.433 1.00 91.19 139 ARG A C 1
ATOM 1021 O O . ARG A 1 139 ? -9.745 9.553 9.309 1.00 91.19 139 ARG A O 1
ATOM 1028 N N . ARG A 1 140 ? -8.357 11.304 9.044 1.00 94.69 140 ARG A N 1
ATOM 1029 C CA . ARG A 1 140 ? -7.209 10.529 8.587 1.00 94.69 140 ARG A CA 1
ATOM 1030 C C . ARG A 1 140 ? -6.247 10.387 9.747 1.00 94.69 140 ARG A C 1
ATOM 1032 O O . ARG A 1 140 ? -5.738 11.377 10.259 1.00 94.69 140 ARG A O 1
ATOM 1039 N N . ILE A 1 141 ? -5.976 9.155 10.141 1.00 95.25 141 ILE A N 1
ATOM 1040 C CA . ILE A 1 141 ? -5.005 8.861 11.188 1.00 95.25 141 ILE A CA 1
ATOM 1041 C C . ILE A 1 141 ? -3.807 8.166 10.550 1.00 95.25 141 ILE A C 1
ATOM 1043 O O . ILE A 1 141 ? -3.956 7.352 9.632 1.00 95.25 141 ILE A O 1
ATOM 1047 N N . VAL A 1 142 ? -2.615 8.534 11.007 1.00 96.81 142 VAL A N 1
ATOM 1048 C CA . VAL A 1 142 ? -1.341 8.051 10.484 1.00 96.81 142 VAL A CA 1
ATOM 1049 C C . VAL A 1 142 ? -0.579 7.336 11.589 1.00 96.81 142 VAL A C 1
ATOM 1051 O O . VAL A 1 142 ? -0.401 7.873 12.684 1.00 96.81 142 VAL A O 1
ATOM 1054 N N . TRP A 1 143 ? -0.090 6.141 11.273 1.00 96.44 143 TRP A N 1
ATOM 1055 C CA . TRP A 1 143 ? 0.786 5.353 12.129 1.00 96.44 143 TRP A CA 1
ATOM 1056 C C . TRP A 1 143 ? 2.087 5.020 11.410 1.00 96.44 143 TRP A C 1
ATOM 1058 O O . TRP A 1 143 ? 2.113 4.874 10.190 1.00 96.44 143 TRP A O 1
ATOM 1068 N N . GLN A 1 144 ? 3.150 4.821 12.177 1.00 95.56 144 GLN A N 1
ATOM 1069 C CA . GLN A 1 144 ? 4.403 4.258 11.703 1.00 95.56 144 GLN A CA 1
ATOM 1070 C C . GLN A 1 144 ? 4.433 2.754 11.972 1.00 95.56 144 GLN A C 1
ATOM 1072 O O . GLN A 1 144 ? 4.340 2.316 13.122 1.00 95.56 144 GLN A O 1
ATOM 1077 N N . ALA A 1 145 ? 4.590 1.959 10.917 1.00 92.44 145 ALA A N 1
ATOM 1078 C CA . ALA A 1 145 ? 4.871 0.538 11.047 1.00 92.44 145 ALA A CA 1
ATOM 1079 C C . ALA A 1 145 ? 6.358 0.325 11.389 1.00 92.44 145 ALA A C 1
ATOM 1081 O O . ALA A 1 145 ? 7.220 0.977 10.782 1.00 92.44 145 ALA A O 1
ATOM 1082 N N . PRO A 1 146 ? 6.687 -0.606 12.303 1.00 90.12 146 PRO A N 1
ATOM 1083 C CA . PRO A 1 146 ? 8.057 -1.073 12.467 1.00 90.12 146 PRO A CA 1
ATOM 1084 C C . PRO A 1 146 ? 8.599 -1.583 11.131 1.00 90.12 146 PRO A C 1
ATOM 1086 O O . PRO A 1 146 ? 7.887 -2.235 10.366 1.00 90.12 146 PRO A O 1
ATOM 1089 N N . SER A 1 147 ? 9.864 -1.296 10.841 1.00 84.38 147 SER A N 1
ATOM 1090 C CA . SER A 1 147 ? 10.477 -1.626 9.548 1.00 84.38 147 SER A CA 1
ATOM 1091 C C . SER A 1 147 ? 10.465 -3.133 9.244 1.00 84.38 147 SER A C 1
ATOM 1093 O O . SER A 1 147 ? 10.444 -3.563 8.095 1.00 84.38 147 SER A O 1
ATOM 1095 N N . GLU A 1 148 ? 10.440 -3.941 10.300 1.00 86.50 148 GLU A N 1
ATOM 1096 C CA . GLU A 1 148 ? 10.392 -5.392 10.290 1.00 86.50 148 GLU A CA 1
ATOM 1097 C C . GLU A 1 148 ? 8.980 -5.983 10.305 1.00 86.50 148 GLU A C 1
ATOM 1099 O O . GLU A 1 148 ? 8.830 -7.204 10.278 1.00 86.50 148 GLU A O 1
ATOM 1104 N N . ALA A 1 149 ? 7.952 -5.136 10.369 1.00 89.19 149 ALA A N 1
ATOM 1105 C CA . ALA A 1 149 ? 6.560 -5.559 10.321 1.00 89.19 149 ALA A CA 1
ATOM 1106 C C . ALA A 1 149 ? 6.106 -5.927 8.906 1.00 89.19 149 ALA A C 1
ATOM 1108 O O . ALA A 1 149 ? 5.137 -6.661 8.757 1.00 89.19 149 ALA A O 1
ATOM 1109 N N . ILE A 1 150 ? 6.793 -5.456 7.865 1.00 86.69 150 ILE A N 1
ATOM 1110 C CA . ILE A 1 150 ? 6.490 -5.815 6.478 1.00 86.69 150 ILE A CA 1
ATOM 1111 C C . ILE A 1 150 ? 7.283 -7.072 6.106 1.00 86.69 150 ILE A C 1
ATOM 1113 O O . ILE A 1 150 ? 8.491 -7.142 6.345 1.00 86.69 150 ILE A O 1
ATOM 1117 N N . GLY A 1 151 ? 6.597 -8.070 5.538 1.00 84.94 151 GLY A N 1
ATOM 1118 C CA . GLY A 1 151 ? 7.228 -9.297 5.054 1.00 84.94 151 GLY A CA 1
ATOM 1119 C C . GLY A 1 151 ? 8.310 -9.007 4.013 1.00 84.94 151 GLY A C 1
ATOM 1120 O O . GLY A 1 151 ? 8.271 -7.983 3.330 1.00 84.94 151 GLY A O 1
ATOM 1121 N N . ALA A 1 152 ? 9.289 -9.903 3.877 1.00 81.94 152 ALA A N 1
ATOM 1122 C CA . ALA A 1 152 ? 10.354 -9.754 2.877 1.00 81.94 152 ALA A CA 1
ATOM 1123 C C . ALA A 1 152 ? 9.806 -9.748 1.436 1.00 81.94 152 ALA A C 1
ATOM 1125 O O . ALA A 1 152 ? 10.329 -9.056 0.569 1.00 81.94 152 ALA A O 1
ATOM 1126 N N . ASP A 1 153 ? 8.706 -10.463 1.214 1.00 80.50 153 ASP A N 1
ATOM 1127 C CA . ASP A 1 153 ? 7.902 -10.492 -0.011 1.00 80.50 153 ASP A CA 1
ATOM 1128 C C . ASP A 1 153 ? 6.923 -9.308 -0.129 1.00 80.50 153 ASP A C 1
ATOM 1130 O O . ASP A 1 153 ? 6.157 -9.214 -1.088 1.00 80.50 153 ASP A O 1
ATOM 1134 N N . GLY A 1 154 ? 6.932 -8.400 0.849 1.00 83.75 154 GLY A N 1
ATOM 1135 C CA . GLY A 1 154 ? 6.013 -7.278 0.938 1.00 83.75 154 GLY A CA 1
ATOM 1136 C C . GLY A 1 154 ? 4.647 -7.622 1.538 1.00 83.75 154 GLY A C 1
ATOM 1137 O O . GLY A 1 154 ? 3.811 -6.729 1.692 1.00 83.75 154 GLY A O 1
ATOM 1138 N N . ALA A 1 155 ? 4.387 -8.876 1.920 1.00 88.00 155 ALA A N 1
ATOM 1139 C CA . ALA A 1 155 ? 3.119 -9.246 2.534 1.00 88.00 155 ALA A CA 1
ATOM 1140 C C . ALA A 1 155 ? 2.923 -8.521 3.875 1.00 88.00 155 ALA A C 1
ATOM 1142 O O . ALA A 1 155 ? 3.781 -8.532 4.764 1.00 88.00 155 ALA A O 1
ATOM 1143 N N . CYS A 1 156 ? 1.762 -7.893 4.035 1.00 91.12 156 CYS A N 1
ATOM 1144 C CA . CYS A 1 156 ? 1.387 -7.188 5.250 1.00 91.12 156 CYS A CA 1
ATOM 1145 C C . CYS A 1 156 ? -0.095 -7.415 5.554 1.00 91.12 156 CYS A C 1
ATOM 1147 O O . CYS A 1 156 ? -0.975 -7.149 4.738 1.00 91.12 156 CYS A O 1
ATOM 1149 N N . THR A 1 157 ? -0.371 -7.925 6.748 1.00 95.00 157 THR A N 1
ATOM 1150 C CA . THR A 1 157 ? -1.715 -8.006 7.314 1.00 95.00 157 THR A CA 1
ATOM 1151 C C . THR A 1 157 ? -1.847 -6.916 8.361 1.00 95.00 157 THR A C 1
ATOM 1153 O O .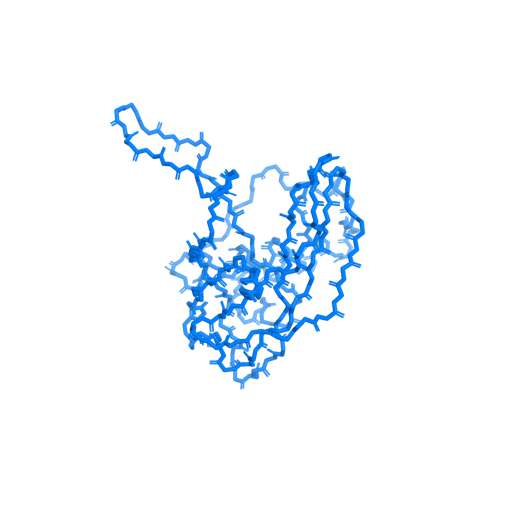 THR A 1 157 ? -1.184 -6.963 9.398 1.00 95.00 157 THR A O 1
ATOM 1156 N N . LEU A 1 158 ? -2.699 -5.934 8.087 1.00 95.62 158 LEU A N 1
ATOM 1157 C CA . LEU A 1 158 ? -3.076 -4.910 9.046 1.00 95.62 158 LEU A CA 1
ATOM 1158 C C . LEU A 1 158 ? -4.206 -5.431 9.916 1.00 95.62 158 LEU A C 1
ATOM 1160 O O . LEU A 1 158 ? -5.212 -5.920 9.405 1.00 95.62 158 LEU A O 1
ATOM 1164 N N . ARG A 1 159 ? -4.051 -5.287 11.226 1.00 97.06 159 ARG A N 1
ATOM 1165 C CA . ARG A 1 159 ? -5.124 -5.468 12.195 1.00 97.06 159 ARG A CA 1
ATOM 1166 C C . ARG A 1 159 ? -5.468 -4.113 12.787 1.00 97.06 159 ARG A C 1
ATOM 1168 O O . ARG A 1 159 ? -4.579 -3.389 13.231 1.00 97.06 159 ARG A O 1
ATOM 1175 N N . ILE A 1 160 ? -6.752 -3.788 12.790 1.00 95.62 160 ILE A N 1
ATOM 1176 C CA . ILE A 1 160 ? -7.298 -2.543 13.325 1.00 95.62 160 ILE A CA 1
ATOM 1177 C C . ILE A 1 160 ? -8.318 -2.943 14.381 1.00 95.62 160 ILE A C 1
ATOM 1179 O O . ILE A 1 160 ? -9.305 -3.593 14.053 1.00 95.62 160 ILE A O 1
ATOM 1183 N N . ALA A 1 161 ? -8.086 -2.583 15.635 1.00 93.56 161 ALA A N 1
ATOM 1184 C CA . ALA A 1 161 ? -9.005 -2.863 16.729 1.00 93.56 161 ALA A CA 1
ATOM 1185 C C . ALA A 1 161 ? -9.486 -1.555 17.358 1.00 93.56 161 ALA A C 1
ATOM 1187 O O . ALA A 1 161 ? -8.705 -0.614 17.518 1.00 93.56 161 ALA A O 1
ATOM 1188 N N . SER A 1 162 ? -10.760 -1.490 17.747 1.00 86.50 162 SER A N 1
ATOM 1189 C CA . SER A 1 162 ? -11.226 -0.428 18.638 1.00 86.50 162 SER A CA 1
ATOM 1190 C C . SER A 1 162 ? -10.365 -0.448 19.899 1.00 86.50 162 SER A C 1
ATOM 1192 O O . SER A 1 162 ? -10.159 -1.521 20.473 1.00 86.50 162 SER A O 1
ATOM 1194 N N . ALA A 1 163 ? -9.858 0.708 20.334 1.00 73.56 163 ALA A N 1
ATOM 1195 C CA . ALA A 1 163 ? -9.294 0.800 21.675 1.00 73.56 163 ALA A CA 1
ATOM 1196 C C . ALA A 1 163 ? -10.383 0.352 22.661 1.00 73.56 163 ALA A C 1
ATOM 1198 O O . ALA A 1 163 ? -11.531 0.780 22.528 1.00 73.56 163 ALA A O 1
ATOM 1199 N N . ALA A 1 164 ? -10.057 -0.567 23.570 1.00 55.78 164 ALA A N 1
ATOM 1200 C CA . ALA A 1 164 ? -11.004 -0.966 24.600 1.00 55.78 164 ALA A CA 1
ATOM 1201 C C . ALA A 1 164 ? -11.430 0.286 25.379 1.00 55.78 164 ALA A C 1
ATOM 1203 O O . ALA A 1 164 ? -10.581 1.101 25.747 1.00 55.78 164 ALA A O 1
ATOM 1204 N N . GLU A 1 165 ? -12.731 0.442 25.623 1.00 42.00 165 GLU A N 1
ATOM 1205 C CA . GLU A 1 165 ? -13.165 1.235 26.768 1.00 42.00 165 GLU A CA 1
ATOM 1206 C C . GLU A 1 165 ? -12.524 0.560 27.985 1.00 42.00 165 GLU A C 1
ATOM 1208 O O . GLU A 1 165 ? -12.697 -0.647 28.178 1.00 42.00 165 GLU A O 1
ATOM 1213 N N . ASN A 1 166 ? -11.687 1.289 28.729 1.00 30.50 166 ASN A N 1
ATOM 1214 C CA . ASN A 1 166 ? -11.245 0.794 30.029 1.00 30.50 166 ASN A CA 1
ATOM 1215 C C . ASN A 1 166 ? -12.513 0.434 30.827 1.00 30.50 166 ASN A C 1
ATOM 1217 O O . ASN A 1 166 ? -13.429 1.261 30.839 1.00 30.50 166 ASN A O 1
ATOM 1221 N N . PRO A 1 167 ? -12.592 -0.775 31.412 1.00 33.78 167 PRO A N 1
ATOM 1222 C CA . PRO A 1 167 ? -13.733 -1.171 32.229 1.00 33.78 167 PRO A CA 1
ATOM 1223 C C . PRO A 1 167 ? -13.923 -0.250 33.438 1.00 33.78 167 PRO A C 1
ATOM 1225 O O . PRO A 1 167 ? -12.916 0.327 33.916 1.00 33.78 167 PRO A O 1
#